Protein AF-Q1N067-F1 (afdb_monomer)

Structure (mmCIF, N/CA/C/O backbone):
data_AF-Q1N067-F1
#
_entry.id   AF-Q1N067-F1
#
loop_
_atom_site.group_PDB
_atom_site.id
_atom_site.type_symbol
_atom_site.label_atom_id
_atom_site.label_alt_id
_atom_site.label_comp_id
_atom_site.label_asym_id
_atom_site.label_entity_id
_atom_site.label_seq_id
_atom_site.pdbx_PDB_ins_code
_atom_site.Cartn_x
_atom_site.Cartn_y
_atom_site.Cartn_z
_atom_site.occupancy
_atom_site.B_iso_or_equiv
_atom_site.auth_seq_id
_atom_site.auth_comp_id
_atom_site.auth_asym_id
_atom_site.auth_atom_id
_atom_site.pdbx_PDB_model_num
ATOM 1 N N . MET A 1 1 ? -7.272 -13.022 -17.299 1.00 40.78 1 MET A N 1
ATOM 2 C CA . MET A 1 1 ? -6.258 -14.051 -16.981 1.00 40.78 1 MET A CA 1
ATOM 3 C C . MET A 1 1 ? -5.115 -13.245 -16.392 1.00 40.78 1 MET A C 1
ATOM 5 O O . MET A 1 1 ? -4.513 -12.511 -17.153 1.00 40.78 1 MET A O 1
ATOM 9 N N . VAL A 1 2 ? -4.944 -13.223 -15.067 1.00 43.25 2 VAL A N 1
ATOM 10 C CA . VAL A 1 2 ? -3.927 -12.368 -14.423 1.00 43.25 2 VAL A CA 1
ATOM 11 C C . VAL A 1 2 ? -2.555 -12.934 -14.783 1.00 43.25 2 VAL A C 1
ATOM 13 O O . VAL A 1 2 ? -2.309 -14.123 -14.557 1.00 43.25 2 VAL A O 1
ATOM 16 N N . ARG A 1 3 ? -1.702 -12.132 -15.422 1.00 51.00 3 ARG A N 1
ATOM 17 C CA . ARG A 1 3 ? -0.317 -12.505 -15.712 1.00 51.00 3 ARG A CA 1
ATOM 18 C C . ARG A 1 3 ? 0.544 -12.010 -14.558 1.00 51.00 3 ARG A C 1
ATOM 20 O O . ARG A 1 3 ? 0.640 -10.821 -14.321 1.00 51.00 3 ARG A O 1
ATOM 27 N N . LEU A 1 4 ? 1.182 -12.935 -13.846 1.00 44.47 4 LEU A N 1
ATOM 28 C CA . LEU A 1 4 ? 2.248 -12.589 -12.912 1.00 44.47 4 LEU A CA 1
ATOM 29 C C . LEU A 1 4 ? 3.489 -12.245 -13.742 1.00 44.47 4 LEU A C 1
ATOM 31 O O . LEU A 1 4 ? 4.195 -13.153 -14.189 1.00 44.47 4 LEU A O 1
ATOM 35 N N . ILE A 1 5 ? 3.721 -10.960 -14.001 1.00 52.84 5 ILE A N 1
ATOM 36 C CA . ILE A 1 5 ? 4.958 -10.498 -14.627 1.00 52.84 5 ILE A CA 1
ATOM 37 C C . ILE A 1 5 ? 5.858 -9.927 -13.532 1.00 52.84 5 ILE A C 1
ATOM 39 O O . ILE A 1 5 ? 5.616 -8.861 -12.986 1.00 52.84 5 ILE A O 1
ATOM 43 N N . ILE A 1 6 ? 6.929 -10.656 -13.220 1.00 51.75 6 ILE A N 1
ATOM 44 C CA . ILE A 1 6 ? 8.071 -10.114 -12.480 1.00 51.75 6 ILE A CA 1
ATOM 45 C C . ILE A 1 6 ? 8.851 -9.264 -13.491 1.00 51.75 6 ILE A C 1
ATOM 47 O O . ILE A 1 6 ? 9.583 -9.821 -14.315 1.00 51.75 6 ILE A O 1
ATOM 51 N N . VAL A 1 7 ? 8.652 -7.944 -13.518 1.00 53.19 7 VAL A N 1
ATOM 52 C CA . VAL A 1 7 ? 9.361 -7.068 -14.466 1.00 53.19 7 VAL A CA 1
ATOM 53 C C . VAL A 1 7 ? 10.681 -6.558 -13.878 1.00 53.19 7 VAL A C 1
ATOM 55 O O . VAL A 1 7 ? 10.751 -6.086 -12.750 1.00 53.19 7 VAL A O 1
ATOM 58 N N . LEU A 1 8 ? 11.720 -6.703 -14.709 1.00 48.97 8 LEU A N 1
ATOM 59 C CA . LEU A 1 8 ? 13.106 -6.222 -14.647 1.00 48.97 8 LEU A CA 1
ATOM 60 C C . LEU A 1 8 ? 13.516 -5.315 -13.471 1.00 48.97 8 LEU A C 1
ATOM 62 O O . LEU A 1 8 ? 13.335 -4.101 -13.502 1.00 48.97 8 LEU A O 1
ATOM 66 N N . ILE A 1 9 ? 14.284 -5.913 -12.558 1.00 54.62 9 ILE A N 1
ATOM 67 C CA . ILE A 1 9 ? 15.233 -5.229 -11.673 1.00 54.62 9 ILE A CA 1
ATOM 68 C C . ILE A 1 9 ? 16.305 -4.565 -12.554 1.00 54.62 9 ILE A C 1
ATOM 70 O O . ILE A 1 9 ? 17.187 -5.239 -13.096 1.00 54.62 9 ILE A O 1
ATOM 74 N N . PHE A 1 10 ? 16.255 -3.243 -12.721 1.00 47.81 10 PHE A N 1
ATOM 75 C CA . PHE A 1 10 ? 17.349 -2.474 -13.327 1.00 47.81 10 PHE A CA 1
ATOM 76 C C . PHE A 1 10 ? 18.427 -2.146 -12.282 1.00 47.81 10 PHE A C 1
ATOM 78 O O . PHE A 1 10 ? 18.757 -0.989 -12.060 1.00 47.81 10 PHE A O 1
ATOM 85 N N . ASN A 1 11 ? 19.022 -3.172 -11.670 1.00 49.44 11 ASN A N 1
ATOM 86 C CA . ASN A 1 11 ? 20.299 -3.055 -10.966 1.00 49.44 11 ASN A CA 1
ATOM 87 C C . ASN A 1 11 ? 21.016 -4.407 -10.897 1.00 49.44 11 ASN A C 1
ATOM 89 O O . ASN A 1 11 ? 20.534 -5.386 -10.341 1.00 49.44 11 ASN A O 1
ATOM 93 N N . ILE A 1 12 ? 22.227 -4.453 -11.454 1.00 45.47 12 ILE A N 1
ATOM 94 C CA . ILE A 1 12 ? 23.079 -5.653 -11.551 1.00 45.47 12 ILE A CA 1
ATOM 95 C C . ILE A 1 12 ? 23.887 -5.860 -10.243 1.00 45.47 12 ILE A C 1
ATOM 97 O O . ILE A 1 12 ? 24.921 -6.522 -10.230 1.00 45.47 12 ILE A O 1
ATOM 101 N N . TYR A 1 13 ? 23.435 -5.310 -9.112 1.00 47.06 13 TYR A N 1
ATOM 102 C CA . TYR A 1 13 ? 24.087 -5.480 -7.811 1.00 47.06 13 TYR A CA 1
ATOM 103 C C . TYR A 1 13 ? 23.103 -6.083 -6.810 1.00 47.06 13 TYR A C 1
ATOM 105 O O . TYR A 1 13 ? 22.310 -5.392 -6.186 1.00 47.06 13 TYR A O 1
ATOM 113 N N . SER A 1 14 ? 23.176 -7.406 -6.671 1.00 50.06 14 SER A N 1
ATOM 114 C CA . SER A 1 14 ? 22.387 -8.232 -5.757 1.00 50.06 14 SER A CA 1
ATOM 115 C C . SER A 1 14 ? 22.749 -7.988 -4.282 1.00 50.06 14 SER A C 1
ATOM 117 O O . SER A 1 14 ? 23.327 -8.856 -3.621 1.00 50.06 14 SER A O 1
ATOM 119 N N . SER A 1 15 ? 22.439 -6.811 -3.747 1.00 54.56 15 SER A N 1
ATOM 120 C CA . SER A 1 15 ? 22.393 -6.585 -2.302 1.00 54.56 15 SER A CA 1
ATOM 121 C C . SER A 1 15 ? 21.019 -6.051 -1.928 1.00 54.56 15 SER A C 1
ATOM 123 O O . SER A 1 15 ? 20.607 -5.027 -2.455 1.00 54.56 15 SER A O 1
ATOM 125 N N . ALA A 1 16 ? 20.346 -6.757 -1.019 1.00 58.88 16 ALA A N 1
ATOM 126 C CA . ALA A 1 16 ? 18.967 -6.565 -0.565 1.00 58.88 16 ALA A CA 1
ATOM 127 C C . ALA A 1 16 ? 18.727 -5.277 0.259 1.00 58.88 16 ALA A C 1
ATOM 129 O O . ALA A 1 16 ? 18.100 -5.338 1.308 1.00 58.88 16 ALA A O 1
ATOM 130 N N . LEU A 1 17 ? 19.304 -4.147 -0.149 1.00 66.94 17 LEU A N 1
ATOM 131 C CA . LEU A 1 17 ? 19.157 -2.824 0.479 1.00 66.94 17 LEU A CA 1
ATOM 132 C C . LEU A 1 17 ? 19.245 -1.692 -0.568 1.00 66.94 17 LEU A C 1
ATOM 134 O O . LEU A 1 17 ? 19.592 -0.561 -0.228 1.00 66.94 17 LEU A O 1
ATOM 138 N N . VAL A 1 18 ? 19.075 -1.994 -1.857 1.00 80.38 18 VAL A N 1
ATOM 139 C CA . VAL A 1 18 ? 19.261 -1.013 -2.936 1.00 80.38 18 VAL A CA 1
ATOM 140 C C . VAL A 1 18 ? 17.896 -0.611 -3.457 1.00 80.38 18 VAL A C 1
ATOM 142 O O . VAL A 1 18 ? 17.104 -1.468 -3.807 1.00 80.38 18 VAL A O 1
ATOM 145 N N . ALA A 1 19 ? 17.664 0.697 -3.528 1.00 86.12 19 ALA A N 1
ATOM 146 C CA . ALA A 1 19 ? 16.503 1.272 -4.186 1.00 86.12 19 ALA A CA 1
ATOM 147 C C . ALA A 1 19 ? 16.452 0.868 -5.666 1.00 86.12 19 ALA A C 1
ATOM 149 O O . ALA A 1 19 ? 17.366 1.196 -6.437 1.00 86.12 19 ALA A O 1
ATOM 150 N N . ASP A 1 20 ? 15.361 0.228 -6.060 1.00 86.75 20 ASP A N 1
ATOM 151 C CA . ASP A 1 20 ? 15.092 -0.212 -7.417 1.00 86.75 20 ASP A CA 1
ATOM 152 C C . ASP A 1 20 ? 13.979 0.612 -8.080 1.00 86.75 20 ASP A C 1
ATOM 154 O O . ASP A 1 20 ? 13.182 1.310 -7.452 1.00 86.75 20 ASP A O 1
ATOM 158 N N . THR A 1 21 ? 13.953 0.578 -9.413 1.00 90.00 21 THR A N 1
ATOM 159 C CA . THR A 1 21 ? 12.814 1.067 -10.197 1.00 90.00 21 THR A CA 1
ATOM 160 C C . THR A 1 21 ? 12.099 -0.131 -10.795 1.00 90.00 21 THR A C 1
ATOM 162 O O . THR A 1 21 ? 12.671 -0.839 -11.624 1.00 90.00 21 THR A O 1
ATOM 165 N N . ILE A 1 22 ? 10.854 -0.335 -10.377 1.00 89.94 22 ILE A N 1
ATOM 166 C CA . ILE A 1 22 ? 10.001 -1.456 -10.761 1.00 89.94 22 ILE A CA 1
ATOM 167 C C . ILE A 1 22 ? 8.971 -0.925 -11.756 1.00 89.94 22 ILE A C 1
ATOM 169 O O . ILE A 1 22 ? 8.183 -0.037 -11.438 1.00 89.94 22 ILE A O 1
ATOM 173 N N . LEU A 1 23 ? 9.013 -1.429 -12.986 1.00 90.25 23 LEU A N 1
ATOM 174 C CA . LEU A 1 23 ? 8.179 -0.954 -14.090 1.00 90.25 23 LEU A CA 1
ATOM 175 C C . LEU A 1 23 ? 7.184 -2.042 -14.474 1.00 90.25 23 LEU A C 1
ATOM 177 O O . LEU A 1 23 ? 7.615 -3.138 -14.784 1.00 90.25 23 LEU A O 1
ATOM 181 N N . GLY A 1 24 ? 5.895 -1.758 -14.508 1.00 90.31 24 GLY A N 1
ATOM 182 C CA . GLY A 1 24 ? 4.900 -2.608 -15.135 1.00 90.31 24 GLY A CA 1
ATOM 183 C C . GLY A 1 24 ? 4.830 -2.379 -16.641 1.00 90.31 24 GLY A C 1
ATOM 184 O O . GLY A 1 24 ? 5.759 -1.888 -17.299 1.00 90.31 24 GLY A O 1
ATOM 185 N N . THR A 1 25 ? 3.716 -2.801 -17.201 1.00 91.06 25 THR A N 1
ATOM 186 C CA . THR A 1 25 ? 3.415 -2.860 -18.619 1.00 91.06 25 THR A CA 1
ATOM 187 C C . THR A 1 25 ? 2.115 -2.093 -18.898 1.00 91.06 25 THR A C 1
ATOM 189 O O . THR A 1 25 ? 1.604 -1.368 -18.054 1.00 91.06 25 THR A O 1
ATOM 192 N N . PRO A 1 26 ? 1.602 -2.128 -20.137 1.00 93.81 26 PRO A N 1
ATOM 193 C CA . PRO A 1 26 ? 0.256 -1.629 -20.418 1.00 93.81 26 PRO A CA 1
ATOM 194 C C . PRO A 1 26 ? -0.895 -2.615 -20.108 1.00 93.81 26 PRO A C 1
ATOM 196 O O . PRO A 1 26 ? -2.022 -2.339 -20.525 1.00 93.81 26 PRO A O 1
ATOM 199 N N . GLU A 1 27 ? -0.613 -3.790 -19.532 1.00 93.69 27 GLU A N 1
ATOM 200 C CA . GLU A 1 27 ? -1.604 -4.797 -19.103 1.00 93.69 27 GLU A CA 1
ATOM 201 C C . GLU A 1 27 ? -1.786 -4.753 -17.572 1.00 93.69 27 GLU A C 1
ATOM 203 O O . GLU A 1 27 ? -0.998 -4.126 -16.887 1.00 93.69 27 GLU A O 1
ATOM 208 N N . ASP A 1 28 ? -2.790 -5.456 -17.031 1.00 95.56 28 ASP A N 1
ATOM 209 C CA . ASP A 1 28 ? -2.956 -5.601 -15.574 1.00 95.56 28 ASP A CA 1
ATOM 210 C C . ASP A 1 28 ? -1.756 -6.354 -14.963 1.00 95.56 28 ASP A C 1
ATOM 212 O O . ASP A 1 28 ? -1.595 -7.564 -15.195 1.00 95.56 28 ASP A O 1
ATOM 216 N N . ASP A 1 29 ? -0.949 -5.665 -14.157 1.00 94.50 29 ASP A N 1
ATOM 217 C CA . ASP A 1 29 ? 0.272 -6.206 -13.564 1.00 94.50 29 ASP A CA 1
ATOM 218 C C . ASP A 1 29 ? 0.152 -6.496 -12.061 1.00 94.50 29 ASP A C 1
ATOM 220 O O . ASP A 1 29 ? -0.655 -5.931 -11.327 1.00 94.50 29 ASP A O 1
ATOM 224 N N . VAL A 1 30 ? 1.004 -7.406 -11.578 1.00 94.62 30 VAL A N 1
ATOM 225 C CA . VAL A 1 30 ? 1.227 -7.635 -10.144 1.00 94.62 30 VAL A CA 1
ATOM 226 C C . VAL A 1 30 ? 2.675 -7.282 -9.839 1.00 94.62 30 VAL A C 1
ATOM 228 O O . VAL A 1 30 ? 3.586 -8.056 -10.142 1.00 94.62 30 VAL A O 1
ATOM 231 N N . LEU A 1 31 ? 2.884 -6.120 -9.231 1.00 92.62 31 LEU A N 1
ATOM 232 C CA . LEU A 1 31 ? 4.200 -5.572 -8.928 1.00 92.62 31 LEU A CA 1
ATOM 233 C C . LEU A 1 31 ? 4.524 -5.789 -7.451 1.00 92.62 31 LEU A C 1
ATOM 235 O O . LEU A 1 31 ? 3.775 -5.376 -6.570 1.00 92.62 31 LEU A O 1
ATOM 239 N N . VAL A 1 32 ? 5.642 -6.455 -7.180 1.00 90.69 32 VAL A N 1
ATOM 240 C CA . VAL A 1 32 ? 6.073 -6.832 -5.827 1.00 90.69 32 VAL A CA 1
ATOM 241 C C . VAL A 1 32 ? 7.338 -6.069 -5.478 1.00 90.69 32 VAL A C 1
ATOM 243 O O . VAL A 1 32 ? 8.253 -6.022 -6.297 1.00 90.69 32 VAL A O 1
ATOM 246 N N . GLU A 1 33 ? 7.383 -5.496 -4.278 1.00 86.25 33 GLU A N 1
ATOM 247 C CA . GLU A 1 33 ? 8.571 -4.799 -3.777 1.00 86.25 33 GLU A CA 1
ATOM 248 C C . GLU A 1 33 ? 9.788 -5.711 -3.611 1.00 86.25 33 GLU A C 1
ATOM 250 O O . GLU A 1 33 ? 9.689 -6.930 -3.419 1.00 86.25 33 GLU A O 1
ATOM 255 N N . SER A 1 34 ? 10.950 -5.073 -3.655 1.00 82.31 34 SER A N 1
ATOM 256 C CA . SER A 1 34 ? 12.214 -5.615 -3.185 1.00 82.31 34 SER A CA 1
ATOM 257 C C . SER A 1 34 ? 12.620 -4.909 -1.890 1.00 82.31 34 SER A C 1
ATOM 259 O O . SER A 1 34 ? 11.878 -4.116 -1.321 1.00 82.31 34 SER A O 1
ATOM 261 N N . ALA A 1 35 ? 13.781 -5.264 -1.345 1.00 82.75 35 ALA A N 1
ATOM 262 C CA . ALA A 1 35 ? 14.311 -4.560 -0.189 1.00 82.75 35 ALA A CA 1
ATOM 263 C C . ALA A 1 35 ? 15.065 -3.306 -0.644 1.00 82.75 35 ALA A C 1
ATOM 265 O O . ALA A 1 35 ? 16.011 -3.412 -1.423 1.00 82.75 35 ALA A O 1
ATOM 266 N N . GLY A 1 36 ? 14.700 -2.157 -0.090 1.00 86.81 36 GLY A N 1
ATOM 267 C CA . GLY A 1 36 ? 15.179 -0.855 -0.535 1.00 86.81 36 GLY A CA 1
ATOM 268 C C . GLY A 1 36 ? 14.018 0.134 -0.610 1.00 86.81 36 GLY A C 1
ATOM 269 O O . GLY A 1 36 ? 12.876 -0.227 -0.334 1.00 86.81 36 GLY A O 1
ATOM 270 N N . GLN A 1 37 ? 14.322 1.389 -0.945 1.00 91.44 37 GLN A N 1
ATOM 271 C CA . GLN A 1 37 ? 13.333 2.434 -1.160 1.00 91.44 37 GLN A CA 1
ATOM 272 C C . GLN A 1 37 ? 13.010 2.486 -2.649 1.00 91.44 37 GLN A C 1
ATOM 274 O O . GLN A 1 37 ? 13.638 3.230 -3.408 1.00 91.44 37 GLN A O 1
AT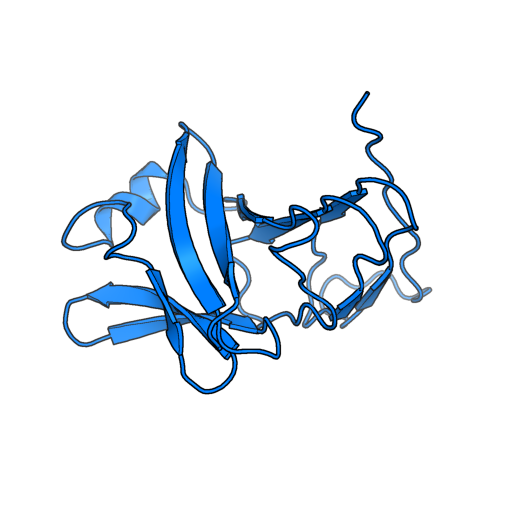OM 279 N N . ASP A 1 38 ? 12.020 1.712 -3.053 1.00 92.31 38 ASP A N 1
ATOM 280 C CA . ASP A 1 38 ? 11.731 1.438 -4.447 1.00 92.31 38 ASP A CA 1
ATOM 281 C C . ASP A 1 38 ? 10.791 2.483 -5.066 1.00 92.31 38 ASP A C 1
ATOM 283 O O . ASP A 1 38 ? 10.010 3.183 -4.402 1.00 92.31 38 ASP A O 1
ATOM 287 N N . VAL A 1 39 ? 10.867 2.602 -6.391 1.00 94.12 39 VAL A N 1
ATOM 288 C CA . VAL A 1 39 ? 9.943 3.396 -7.203 1.00 94.12 39 VAL A CA 1
ATOM 289 C C . VAL A 1 39 ? 9.202 2.483 -8.164 1.00 94.12 39 VAL A C 1
ATOM 291 O O . VAL A 1 39 ? 9.797 1.916 -9.074 1.00 94.12 39 VAL A O 1
ATOM 294 N N . PHE A 1 40 ? 7.888 2.417 -8.009 1.00 94.81 40 PHE A N 1
ATOM 295 C CA . PHE A 1 40 ? 6.991 1.701 -8.897 1.00 94.81 40 PHE A CA 1
ATOM 296 C C . PHE A 1 40 ? 6.409 2.623 -9.970 1.00 94.81 40 PHE A C 1
ATOM 298 O O . PHE A 1 40 ? 6.029 3.773 -9.705 1.00 94.81 40 PHE A O 1
ATOM 305 N N . VAL A 1 41 ? 6.300 2.090 -11.178 1.00 95.50 41 VAL A N 1
ATOM 306 C CA . VAL A 1 41 ? 5.529 2.648 -12.290 1.00 95.50 41 VAL A CA 1
ATOM 307 C C . VAL A 1 41 ? 4.635 1.515 -12.779 1.00 95.50 41 VAL A C 1
ATOM 309 O O . VAL A 1 41 ? 5.175 0.555 -13.308 1.00 95.50 41 VAL A O 1
ATOM 312 N N . GLY A 1 42 ? 3.325 1.579 -12.555 1.00 94.75 42 GLY A N 1
ATOM 313 C CA . GLY A 1 42 ? 2.371 0.553 -12.995 1.00 94.75 42 GLY A CA 1
ATOM 314 C C . GLY A 1 42 ? 2.252 0.494 -14.513 1.00 94.75 42 GLY A C 1
ATOM 315 O O . GLY A 1 42 ? 2.489 -0.540 -15.127 1.00 94.75 42 GLY A O 1
ATOM 316 N N . GLY A 1 43 ? 2.061 1.658 -15.134 1.00 94.94 43 GLY A N 1
ATOM 317 C CA . GLY A 1 43 ? 1.753 1.772 -16.549 1.00 94.94 43 GLY A CA 1
ATOM 318 C C . GLY A 1 43 ? 0.259 1.980 -16.784 1.00 94.94 43 GLY A C 1
ATOM 319 O O . GLY A 1 43 ? -0.331 2.918 -16.255 1.00 94.94 43 GLY A O 1
ATOM 320 N N . LEU A 1 44 ? -0.320 1.201 -17.697 1.00 94.44 44 LEU A N 1
ATOM 321 C CA . LEU A 1 44 ? -1.767 1.197 -17.932 1.00 94.44 44 LEU A CA 1
ATOM 322 C C . LEU A 1 44 ? -2.316 -0.135 -17.445 1.00 94.44 44 LEU A C 1
ATOM 324 O O . LEU A 1 44 ? -1.663 -1.142 -17.663 1.00 94.44 44 LEU A O 1
ATOM 328 N N . GLY A 1 45 ? -3.554 -0.156 -16.966 1.00 95.81 45 GLY A N 1
ATOM 329 C CA . GLY A 1 45 ? -4.187 -1.398 -16.523 1.00 95.81 45 GLY A CA 1
ATOM 330 C C . GLY A 1 45 ? -4.716 -1.266 -15.106 1.00 95.81 45 GLY A C 1
ATOM 331 O O . GLY A 1 45 ? -4.702 -0.182 -14.531 1.00 95.81 45 GLY A O 1
ATOM 332 N N . ALA A 1 46 ? -5.265 -2.356 -14.581 1.00 97.00 46 ALA A N 1
ATOM 333 C CA . ALA A 1 46 ? -5.648 -2.457 -13.181 1.00 97.00 46 ALA A CA 1
ATOM 334 C C . ALA A 1 46 ? -4.532 -3.163 -12.401 1.00 97.00 46 ALA A C 1
ATOM 336 O O . ALA A 1 46 ? -4.539 -4.393 -12.292 1.00 97.00 46 ALA A O 1
ATOM 337 N N . ASP A 1 47 ? -3.597 -2.387 -11.854 1.00 97.44 47 ASP A N 1
ATOM 338 C CA . ASP A 1 47 ? -2.375 -2.935 -11.265 1.00 97.44 47 ASP A CA 1
ATOM 339 C C . ASP A 1 47 ? -2.513 -3.260 -9.768 1.00 97.44 47 ASP A C 1
ATOM 341 O O . ASP A 1 47 ? -3.114 -2.522 -8.978 1.00 97.44 47 ASP A O 1
ATOM 345 N N . GLU A 1 48 ? -1.908 -4.372 -9.347 1.00 96.69 48 GLU A N 1
ATOM 346 C CA . GLU A 1 48 ? -1.744 -4.749 -7.943 1.00 96.69 48 GLU A CA 1
ATOM 347 C C . GLU A 1 48 ? -0.325 -4.429 -7.467 1.00 96.69 48 GLU A C 1
ATOM 349 O O . GLU A 1 48 ? 0.640 -5.084 -7.862 1.00 96.69 48 GLU A O 1
ATOM 354 N N . PHE A 1 49 ? -0.203 -3.490 -6.529 1.00 95.81 49 PHE A N 1
ATOM 355 C CA . PHE A 1 49 ? 1.071 -3.175 -5.880 1.00 95.81 49 PHE A CA 1
ATOM 356 C C . PHE A 1 49 ? 1.163 -3.878 -4.528 1.00 95.81 49 PHE A C 1
ATOM 358 O O . PHE A 1 49 ? 0.405 -3.577 -3.600 1.00 95.81 49 PHE A O 1
ATOM 365 N N . ARG A 1 50 ? 2.089 -4.828 -4.412 1.00 94.12 50 ARG A N 1
ATOM 366 C CA . ARG A 1 50 ? 2.271 -5.680 -3.235 1.00 94.12 50 ARG A CA 1
ATOM 367 C C . ARG A 1 50 ? 3.414 -5.151 -2.376 1.00 94.12 50 ARG A C 1
ATOM 369 O O . ARG A 1 50 ? 4.575 -5.287 -2.748 1.00 94.12 50 ARG A O 1
ATOM 376 N N . ILE A 1 51 ? 3.050 -4.576 -1.232 1.00 92.06 51 ILE A N 1
ATOM 377 C CA . ILE A 1 51 ? 3.944 -3.860 -0.310 1.00 92.06 51 ILE A CA 1
ATOM 378 C C . ILE A 1 51 ? 3.994 -4.616 1.020 1.00 92.06 51 ILE A C 1
ATOM 380 O O . ILE A 1 51 ? 2.942 -4.960 1.564 1.00 92.06 51 ILE A O 1
ATOM 384 N N . SER A 1 52 ? 5.168 -4.913 1.571 1.00 88.81 52 SER A N 1
ATOM 385 C CA . SER A 1 52 ? 5.281 -5.559 2.880 1.00 88.81 52 SER A CA 1
ATOM 386 C C . SER A 1 52 ? 5.086 -4.532 3.974 1.00 88.81 52 SER A C 1
ATOM 388 O O . SER A 1 52 ? 5.704 -3.468 4.014 1.00 88.81 52 SER A O 1
ATOM 390 N N . ILE A 1 53 ? 4.267 -4.884 4.960 1.00 84.88 53 ILE A N 1
ATOM 391 C CA . ILE A 1 53 ? 4.146 -4.074 6.165 1.00 84.88 53 ILE A CA 1
ATOM 392 C C . ILE A 1 53 ? 5.416 -4.112 7.019 1.00 84.88 53 ILE A C 1
ATOM 394 O O . ILE A 1 53 ? 5.573 -3.295 7.929 1.00 84.88 53 ILE A O 1
ATOM 398 N N . ASP A 1 54 ? 6.314 -5.062 6.778 1.00 80.94 54 ASP A N 1
ATOM 399 C CA . ASP A 1 54 ? 7.578 -5.167 7.498 1.00 80.94 54 ASP A CA 1
ATOM 400 C C . ASP A 1 54 ? 8.661 -4.260 6.888 1.00 80.94 54 ASP A C 1
ATOM 402 O O . ASP A 1 54 ? 9.648 -3.974 7.568 1.00 80.94 54 ASP A O 1
ATOM 406 N N . ASN A 1 55 ? 8.435 -3.705 5.685 1.00 80.44 55 ASN A N 1
ATOM 407 C CA . ASN A 1 55 ? 9.366 -2.786 5.034 1.00 80.44 55 ASN A CA 1
ATOM 408 C C . ASN A 1 55 ? 9.547 -1.495 5.856 1.00 80.44 55 ASN A C 1
ATOM 410 O O . ASN A 1 55 ? 8.588 -0.817 6.245 1.00 80.44 55 ASN A O 1
ATOM 414 N N . ILE A 1 56 ? 10.797 -1.179 6.192 1.00 78.50 56 ILE A N 1
ATOM 415 C CA . ILE A 1 56 ? 11.159 0.017 6.969 1.00 78.50 56 ILE A CA 1
ATOM 416 C C . ILE A 1 56 ? 11.313 1.226 6.038 1.00 78.50 56 ILE A C 1
ATOM 418 O O . ILE A 1 56 ? 11.106 2.366 6.464 1.00 78.50 56 ILE A O 1
ATOM 422 N N . GLU A 1 57 ? 11.669 0.974 4.782 1.00 89.94 57 GLU A N 1
ATOM 423 C CA . GLU A 1 57 ? 11.818 1.985 3.748 1.00 89.94 57 GLU A CA 1
ATOM 424 C C . GLU A 1 57 ? 10.442 2.307 3.144 1.00 89.94 57 GLU A C 1
ATOM 426 O O . GLU A 1 57 ? 9.499 1.528 3.249 1.00 89.94 57 GLU A O 1
ATOM 431 N N . ILE A 1 58 ? 10.274 3.534 2.639 1.00 93.31 58 ILE A N 1
ATOM 432 C CA . ILE A 1 58 ? 8.972 4.013 2.151 1.00 93.31 58 ILE A CA 1
ATOM 433 C C . ILE A 1 58 ? 9.035 4.125 0.638 1.00 93.31 58 ILE A C 1
ATOM 435 O O . ILE A 1 58 ? 9.518 5.136 0.106 1.00 93.31 58 ILE A O 1
ATOM 439 N N . ASP A 1 59 ? 8.481 3.122 -0.025 1.00 95.38 59 ASP A 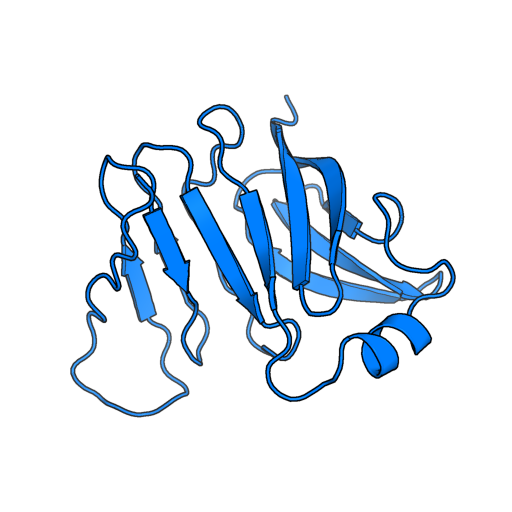N 1
ATOM 440 C CA . ASP A 1 59 ? 8.411 3.066 -1.477 1.00 95.38 59 ASP A CA 1
ATOM 441 C C . ASP A 1 59 ? 7.482 4.138 -2.041 1.00 95.38 59 ASP A C 1
ATOM 443 O O . ASP A 1 59 ? 6.680 4.786 -1.349 1.00 95.38 59 ASP A O 1
ATOM 447 N N . THR A 1 60 ? 7.608 4.357 -3.342 1.00 97.12 60 THR A N 1
ATOM 448 C CA . THR A 1 60 ? 6.794 5.320 -4.072 1.00 97.12 60 THR A CA 1
ATOM 449 C C . THR A 1 60 ? 6.152 4.673 -5.284 1.00 97.12 60 THR A C 1
ATOM 451 O O . THR A 1 60 ? 6.862 4.233 -6.176 1.00 97.12 60 THR A O 1
ATOM 454 N N . ILE A 1 61 ? 4.825 4.732 -5.386 1.00 97.50 61 ILE A N 1
ATOM 455 C CA . ILE A 1 61 ? 4.124 4.484 -6.649 1.00 97.50 61 ILE A CA 1
AT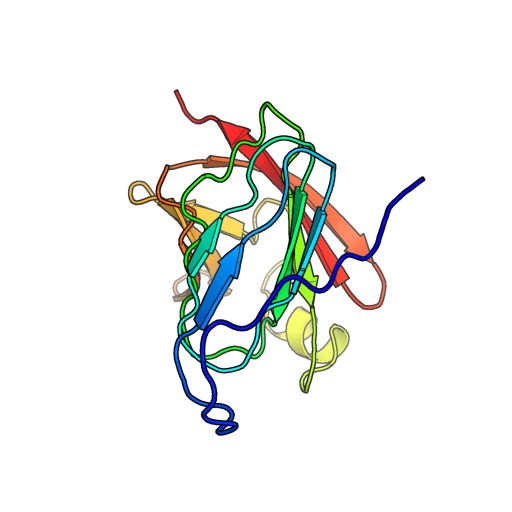OM 456 C C . ILE A 1 61 ? 3.953 5.818 -7.361 1.00 97.50 61 ILE A C 1
ATOM 458 O O . ILE A 1 61 ? 3.340 6.753 -6.838 1.00 97.50 61 ILE A O 1
ATOM 462 N N . SER A 1 62 ? 4.552 5.932 -8.539 1.00 96.81 62 SER A N 1
ATOM 463 C CA . SER A 1 62 ? 4.675 7.204 -9.249 1.00 96.81 62 SER A CA 1
ATOM 464 C C . SER A 1 62 ? 3.438 7.589 -10.066 1.00 96.81 62 SER A C 1
ATOM 466 O O . SER A 1 62 ? 3.188 8.785 -10.250 1.00 96.81 62 SER A O 1
ATOM 468 N N . ASP A 1 63 ? 2.652 6.609 -10.507 1.00 96.75 63 ASP A N 1
ATOM 469 C CA . ASP A 1 63 ? 1.550 6.755 -11.461 1.00 96.75 63 ASP A CA 1
ATOM 470 C C . ASP A 1 63 ? 0.219 6.147 -10.992 1.00 96.75 63 ASP A C 1
ATOM 472 O O . ASP A 1 63 ? -0.718 6.114 -11.780 1.00 96.75 63 ASP A O 1
ATOM 476 N N . PHE A 1 64 ? 0.102 5.798 -9.703 1.00 97.62 64 PHE A N 1
ATOM 477 C CA . PHE A 1 64 ? -1.087 5.173 -9.110 1.00 97.62 64 PHE A CA 1
ATOM 478 C C . PHE A 1 64 ? -2.406 5.836 -9.555 1.00 97.62 64 PHE A C 1
ATOM 480 O O . PHE A 1 64 ? -2.655 7.020 -9.265 1.00 97.62 64 PHE A O 1
ATOM 487 N N . ALA A 1 65 ? -3.252 5.055 -10.225 1.00 96.62 65 ALA A N 1
ATOM 488 C CA . ALA A 1 65 ? -4.460 5.481 -10.917 1.00 96.62 65 ALA A CA 1
ATOM 489 C C . ALA A 1 65 ? -5.657 4.579 -10.547 1.00 96.62 65 ALA A C 1
ATOM 491 O O . ALA A 1 65 ? -6.028 3.669 -11.291 1.00 96.62 65 ALA A O 1
ATOM 492 N N . PRO A 1 66 ? -6.356 4.844 -9.425 1.00 96.38 66 PRO A N 1
ATOM 493 C CA . PRO A 1 66 ? -7.493 4.017 -9.013 1.00 96.38 66 PRO A CA 1
ATOM 494 C C . PRO A 1 66 ? -8.670 4.050 -10.000 1.00 96.38 66 PRO A C 1
ATOM 496 O O . PRO A 1 66 ? -9.528 3.173 -9.967 1.00 96.38 66 PRO A O 1
ATOM 499 N N . GLU A 1 67 ? -8.744 5.048 -10.887 1.00 95.56 67 GLU A N 1
ATOM 500 C CA . GLU A 1 67 ? -9.694 5.065 -12.004 1.00 95.56 67 GLU A CA 1
ATOM 501 C C . GLU A 1 67 ? -9.432 3.992 -13.073 1.00 95.56 67 GLU A C 1
ATOM 503 O O . GLU A 1 67 ? -10.360 3.656 -13.810 1.00 95.56 67 GLU A O 1
ATOM 508 N N . GLN A 1 68 ? -8.205 3.470 -13.164 1.00 96.00 68 GLN A N 1
ATOM 509 C CA . GLN A 1 68 ? -7.850 2.354 -14.048 1.00 96.00 68 GLN A CA 1
ATOM 510 C C . GLN A 1 68 ? -8.047 0.995 -13.368 1.00 96.00 68 GLN A C 1
ATOM 512 O O . GLN A 1 68 ? -8.251 -0.006 -14.048 1.00 96.00 68 GLN A O 1
ATOM 517 N N . GLY A 1 69 ? -8.115 0.981 -12.036 1.00 96.38 69 GLY A N 1
ATOM 518 C CA . GLY A 1 69 ? -8.357 -0.214 -11.232 1.00 96.38 69 GLY A CA 1
ATOM 519 C C . GLY A 1 69 ? -7.255 -0.515 -10.226 1.00 96.38 69 GLY A C 1
ATOM 520 O O . GLY A 1 69 ? -7.391 -1.499 -9.502 1.00 96.38 69 GLY A O 1
ATOM 521 N N . ASP A 1 70 ? -6.226 0.332 -10.141 1.00 98.06 70 ASP A N 1
ATOM 522 C CA . ASP A 1 70 ? -5.091 0.125 -9.247 1.00 98.06 70 ASP A CA 1
ATOM 523 C C . ASP A 1 70 ? -5.495 -0.042 -7.783 1.00 98.06 70 ASP A C 1
ATOM 525 O O . ASP A 1 70 ? -6.327 0.697 -7.230 1.00 98.06 70 ASP A O 1
ATOM 529 N N . PHE A 1 71 ? -4.838 -0.987 -7.120 1.00 97.56 71 PHE A N 1
ATOM 530 C CA . PHE A 1 71 ? -5.016 -1.242 -5.700 1.00 97.56 71 PHE A CA 1
ATOM 531 C C . PHE A 1 71 ? -3.706 -1.661 -5.034 1.00 97.56 71 PHE A C 1
ATOM 533 O O . PHE A 1 71 ? -2.743 -2.078 -5.674 1.00 97.56 71 PHE A O 1
ATOM 540 N N . VAL A 1 72 ? -3.664 -1.514 -3.710 1.00 97.75 72 VAL A N 1
ATOM 541 C CA . VAL A 1 72 ? -2.495 -1.891 -2.909 1.00 97.75 72 VAL A CA 1
ATOM 542 C C . VAL A 1 72 ? -2.840 -3.122 -2.093 1.00 97.75 72 VAL A C 1
ATOM 544 O O . VAL A 1 72 ? -3.827 -3.116 -1.356 1.00 97.75 72 VAL A O 1
ATOM 547 N N . THR A 1 73 ? -2.001 -4.147 -2.169 1.00 95.50 73 THR A N 1
ATOM 548 C CA . THR A 1 73 ? -2.049 -5.294 -1.265 1.00 95.50 73 THR A CA 1
ATOM 549 C C . THR A 1 73 ? -0.909 -5.182 -0.262 1.00 95.50 73 THR A C 1
ATOM 551 O O . THR A 1 73 ? 0.264 -5.196 -0.626 1.00 95.50 73 THR A O 1
ATOM 554 N N . LEU A 1 74 ? -1.248 -5.095 1.019 1.00 93.06 74 LEU A N 1
ATOM 555 C CA . LEU A 1 74 ? -0.288 -5.193 2.107 1.00 93.06 74 LEU A CA 1
ATOM 556 C C . LEU A 1 74 ? -0.028 -6.666 2.422 1.00 93.06 74 LEU A C 1
ATOM 558 O O . LEU A 1 74 ? -0.965 -7.430 2.680 1.00 93.06 74 LEU A O 1
ATOM 562 N N . THR A 1 75 ? 1.246 -7.040 2.414 1.00 89.69 75 THR A N 1
ATOM 563 C CA . THR A 1 75 ? 1.733 -8.391 2.699 1.00 89.69 75 THR A CA 1
ATOM 564 C C . THR A 1 75 ? 2.542 -8.422 3.997 1.00 89.69 75 THR A C 1
ATOM 566 O O . THR A 1 75 ? 2.890 -7.386 4.566 1.00 89.69 75 THR A O 1
ATOM 569 N N . PHE A 1 76 ? 2.798 -9.629 4.492 1.00 84.31 76 PHE A N 1
ATOM 570 C CA . PHE A 1 76 ? 3.379 -9.892 5.803 1.00 84.31 76 PHE A CA 1
ATOM 571 C C . PHE A 1 76 ? 4.504 -10.914 5.625 1.00 84.31 76 PHE A C 1
ATOM 573 O O . PHE A 1 76 ? 4.228 -12.076 5.325 1.00 84.31 76 PHE A O 1
ATOM 580 N N . SER A 1 77 ? 5.763 -10.485 5.738 1.00 74.88 77 SER A N 1
ATOM 581 C CA . SER A 1 77 ? 6.923 -11.341 5.450 1.00 74.88 77 SER A CA 1
ATOM 582 C C . SER A 1 77 ? 7.500 -11.994 6.706 1.00 74.88 77 SER A C 1
ATOM 584 O O . SER A 1 77 ? 7.795 -13.187 6.690 1.00 74.88 77 SER A O 1
ATOM 586 N N . ASP A 1 78 ? 7.598 -11.243 7.805 1.00 72.31 78 ASP A N 1
ATOM 587 C CA . ASP A 1 78 ? 8.185 -11.695 9.073 1.00 72.31 78 ASP A CA 1
ATOM 588 C C . ASP A 1 78 ? 7.186 -11.640 10.239 1.00 72.31 78 ASP A C 1
ATOM 590 O O . ASP A 1 78 ? 7.246 -12.444 11.178 1.00 72.31 78 ASP A O 1
ATOM 594 N N . MET A 1 79 ? 6.259 -10.680 10.221 1.00 70.50 79 MET A N 1
ATOM 595 C CA . MET A 1 79 ? 5.235 -10.525 11.253 1.00 70.50 79 MET A CA 1
ATOM 596 C C . MET A 1 79 ? 3.933 -11.188 10.821 1.00 70.50 79 MET A C 1
ATOM 598 O O . MET A 1 79 ? 3.360 -10.784 9.825 1.00 70.50 79 MET A O 1
ATOM 602 N N . SER A 1 80 ? 3.396 -12.149 11.584 1.00 73.88 80 SER A N 1
ATOM 603 C CA . SER A 1 80 ? 2.067 -12.692 11.263 1.00 73.88 80 SER A CA 1
ATOM 604 C C . SER A 1 80 ? 0.988 -11.602 11.312 1.00 73.88 80 SER A C 1
ATOM 606 O O . SER A 1 80 ? 1.044 -10.715 12.175 1.00 73.88 80 SER A O 1
ATOM 608 N N . LEU A 1 81 ? -0.025 -11.707 10.439 1.00 70.56 81 LEU A N 1
ATOM 609 C CA . LEU A 1 81 ? -1.193 -10.820 10.451 1.00 70.56 81 LEU A CA 1
ATOM 610 C C . LEU A 1 81 ? -1.791 -10.743 11.861 1.00 70.56 81 LEU A C 1
ATOM 612 O O . LEU A 1 81 ? -1.958 -9.650 12.389 1.00 70.56 81 LEU A O 1
ATOM 616 N N . GLU A 1 82 ? -1.986 -11.881 12.533 1.00 73.88 82 GLU A N 1
ATOM 617 C CA . GLU A 1 82 ? -2.497 -11.933 13.911 1.00 73.88 82 GLU A CA 1
ATOM 618 C C . GLU A 1 82 ? -1.716 -11.039 14.888 1.00 73.88 82 GLU A C 1
ATOM 620 O O . GLU A 1 82 ? -2.303 -10.329 15.708 1.00 73.88 82 GLU A O 1
ATOM 625 N N . LYS A 1 83 ? -0.380 -11.047 14.807 1.00 77.44 83 LYS A N 1
ATOM 626 C CA . LYS A 1 83 ? 0.479 -10.233 15.675 1.00 77.44 83 LYS A CA 1
ATOM 627 C C . LYS A 1 83 ? 0.376 -8.750 15.333 1.00 77.44 83 LYS A C 1
ATOM 629 O O . LYS A 1 83 ? 0.501 -7.902 16.218 1.00 77.44 83 LYS A O 1
ATOM 634 N N . TRP A 1 84 ? 0.167 -8.435 14.062 1.00 74.31 84 TRP A N 1
ATOM 635 C CA . TRP A 1 84 ? -0.018 -7.067 13.611 1.00 74.31 84 TRP A CA 1
ATOM 636 C C . TRP A 1 84 ? -1.402 -6.518 13.989 1.00 74.31 84 TRP A C 1
ATOM 638 O O . TRP A 1 84 ? -1.485 -5.412 14.521 1.00 74.31 84 TRP A O 1
ATOM 648 N N . LEU A 1 85 ? -2.465 -7.318 13.852 1.00 72.38 85 LEU A N 1
ATOM 649 C CA . LEU A 1 85 ? -3.832 -6.981 14.271 1.00 72.38 85 LEU A CA 1
ATOM 650 C C . LEU A 1 85 ? -3.911 -6.598 15.752 1.00 72.38 85 LEU A C 1
ATOM 652 O O . LEU A 1 85 ? -4.590 -5.637 16.105 1.00 72.38 85 LEU A O 1
ATOM 656 N N . GLN A 1 86 ? -3.157 -7.283 16.618 1.00 76.25 86 GLN A N 1
ATOM 657 C CA . GLN A 1 86 ? -3.079 -6.964 18.052 1.00 76.25 86 GLN A CA 1
ATOM 658 C C . GLN A 1 86 ? -2.539 -5.555 18.348 1.00 76.25 86 GLN A C 1
ATOM 660 O O . GLN A 1 86 ? -2.691 -5.059 19.464 1.00 76.25 86 GLN A O 1
ATOM 665 N N . ARG A 1 87 ? -1.884 -4.907 17.378 1.00 73.44 87 ARG A N 1
ATOM 666 C CA . ARG A 1 87 ? -1.351 -3.546 17.518 1.00 73.44 87 ARG A CA 1
ATOM 667 C C . ARG A 1 87 ? -2.353 -2.473 17.111 1.00 73.44 87 ARG A C 1
ATOM 669 O O . ARG A 1 87 ? -2.109 -1.309 17.407 1.00 73.44 87 ARG A O 1
ATOM 676 N N . LEU A 1 88 ? -3.452 -2.833 16.449 1.00 72.62 88 LEU A N 1
ATOM 677 C CA . LEU A 1 88 ? -4.439 -1.872 15.976 1.00 72.62 88 LEU A CA 1
ATOM 678 C C . LEU A 1 88 ? -5.563 -1.692 17.006 1.00 72.62 88 LEU A C 1
ATOM 680 O O . LEU A 1 88 ? -6.205 -2.671 17.382 1.00 72.62 88 LEU A O 1
ATOM 684 N N . PRO A 1 89 ? -5.883 -0.454 17.431 1.00 66.75 89 PRO A N 1
ATOM 685 C CA . PRO A 1 89 ? -6.890 -0.215 18.471 1.00 66.75 89 PRO A CA 1
ATOM 686 C C . PRO A 1 89 ? -8.311 -0.676 18.123 1.00 66.75 89 PRO A C 1
ATOM 688 O O . PRO A 1 89 ? -9.139 -0.805 19.021 1.00 66.75 89 PRO A O 1
ATOM 691 N N . LYS A 1 90 ? -8.623 -0.841 16.829 1.00 67.12 90 LYS A N 1
ATOM 692 C CA . LYS A 1 90 ? -9.986 -1.079 16.320 1.00 67.12 90 LYS A CA 1
ATOM 693 C C . LYS A 1 90 ? -10.090 -2.233 15.313 1.00 67.12 90 LYS A C 1
ATOM 695 O O . LYS A 1 90 ? -11.150 -2.417 14.732 1.00 67.12 90 LYS A O 1
ATOM 700 N N . GLY A 1 91 ? -9.027 -3.020 15.128 1.00 74.88 91 GLY A N 1
ATOM 701 C CA . GLY A 1 91 ? -8.941 -4.007 14.043 1.00 74.88 91 GLY A CA 1
ATOM 702 C C . GLY A 1 91 ? -8.549 -3.385 12.695 1.00 74.88 91 GLY A C 1
ATOM 703 O O . GLY A 1 91 ? -8.011 -2.273 12.646 1.00 74.88 91 GLY A O 1
ATOM 704 N N . VAL A 1 92 ? -8.771 -4.119 11.603 1.00 77.19 92 VAL A N 1
ATOM 705 C CA . VAL A 1 92 ? -8.453 -3.693 10.231 1.00 77.19 92 VAL A CA 1
ATOM 706 C C . VAL A 1 92 ? -9.720 -3.238 9.520 1.00 77.19 92 VAL A C 1
ATOM 708 O O . VAL A 1 92 ? -10.660 -3.999 9.318 1.00 77.19 92 VAL A O 1
ATOM 711 N N . GLY A 1 93 ? -9.726 -1.969 9.125 1.00 79.81 93 GLY A N 1
ATOM 712 C CA . GLY A 1 93 ? -10.833 -1.346 8.418 1.00 79.81 93 GLY A CA 1
ATOM 713 C C . GLY A 1 93 ? -10.413 -0.027 7.781 1.00 79.81 93 GLY A C 1
ATOM 714 O O . GLY A 1 93 ? -9.279 0.431 7.938 1.00 79.81 93 GLY A O 1
ATOM 715 N N . SER A 1 94 ? -11.328 0.604 7.047 1.00 81.44 94 SER A N 1
ATOM 716 C CA . SER A 1 94 ? -11.080 1.892 6.377 1.00 81.44 94 SER A CA 1
ATOM 717 C C . SER A 1 94 ? -10.707 3.034 7.329 1.00 81.44 94 SER A C 1
ATOM 719 O O . SER A 1 94 ? -10.113 4.015 6.908 1.00 81.44 94 SER A O 1
ATOM 721 N N . GLU A 1 95 ? -11.039 2.909 8.610 1.00 85.00 95 GLU A N 1
ATOM 722 C CA . GLU A 1 95 ? -10.684 3.828 9.687 1.00 85.00 95 GLU A CA 1
ATOM 723 C C . GLU A 1 95 ? -9.243 3.657 10.181 1.00 85.00 95 GLU A C 1
ATOM 725 O O . GLU A 1 95 ? -8.695 4.569 10.801 1.00 85.00 95 GLU A O 1
ATOM 730 N N . SER A 1 96 ? -8.631 2.501 9.916 1.00 87.50 96 SER A N 1
ATOM 731 C CA . SER A 1 96 ? -7.260 2.191 10.326 1.00 87.50 96 SER A CA 1
ATOM 732 C C . SER A 1 96 ? -6.242 2.804 9.374 1.00 87.50 96 SER A C 1
ATOM 734 O O . SER A 1 96 ? -5.115 3.078 9.783 1.00 87.50 96 SER A O 1
ATOM 736 N N . PHE A 1 97 ? -6.644 3.071 8.131 1.00 92.94 97 PHE A N 1
ATOM 737 C CA . PHE A 1 97 ? -5.782 3.595 7.083 1.00 92.94 97 PHE A CA 1
ATOM 738 C C . PHE A 1 97 ? -6.269 4.950 6.585 1.00 92.94 97 PHE A C 1
ATOM 740 O O . PHE A 1 97 ? -7.458 5.253 6.576 1.00 92.94 97 PHE A O 1
ATOM 747 N N . PHE A 1 98 ? -5.345 5.775 6.116 1.00 94.38 98 PHE A N 1
ATOM 748 C CA . PHE A 1 98 ? -5.682 7.023 5.445 1.00 94.38 98 PHE A CA 1
ATOM 749 C C . PHE A 1 98 ? -4.550 7.449 4.521 1.00 94.38 98 PHE A C 1
ATOM 751 O O . PHE A 1 98 ? -3.401 7.058 4.707 1.00 94.38 98 PHE A O 1
ATOM 758 N N . VAL A 1 99 ? -4.865 8.296 3.545 1.00 96.25 99 VAL A N 1
ATOM 759 C CA . VAL A 1 99 ? -3.856 8.966 2.723 1.00 96.25 99 VAL A CA 1
ATOM 760 C C . VAL A 1 99 ? -3.842 10.441 3.099 1.00 96.25 99 VAL A C 1
ATOM 762 O O . VAL A 1 99 ? -4.882 11.109 3.092 1.00 96.25 99 VAL A O 1
ATOM 765 N N . ASP A 1 100 ? -2.677 10.946 3.498 1.00 95.38 100 ASP A N 1
ATOM 766 C CA . ASP A 1 100 ? -2.541 12.349 3.874 1.00 95.38 100 ASP A CA 1
ATOM 767 C C . ASP A 1 100 ? -2.558 13.283 2.649 1.00 95.38 100 ASP A C 1
ATOM 769 O O . ASP A 1 100 ? -2.592 12.861 1.492 1.00 95.38 100 ASP A O 1
ATOM 773 N N . LYS A 1 101 ? -2.555 14.596 2.898 1.00 94.31 101 LYS A N 1
ATOM 774 C CA . LYS A 1 101 ? -2.614 15.615 1.835 1.00 94.31 101 LYS A CA 1
ATOM 775 C C . LYS A 1 101 ? -1.428 15.583 0.859 1.00 94.31 101 LYS A C 1
ATOM 777 O O . LYS A 1 101 ? -1.524 16.188 -0.200 1.00 94.31 101 LYS A O 1
ATOM 782 N N . ASN A 1 102 ? -0.329 14.927 1.227 1.00 94.88 102 ASN A N 1
ATOM 783 C CA . ASN A 1 102 ? 0.871 14.803 0.408 1.00 94.88 102 ASN A CA 1
ATOM 784 C C . ASN A 1 102 ? 0.918 13.455 -0.340 1.00 94.88 102 ASN A C 1
ATOM 786 O O . ASN A 1 102 ? 1.912 13.180 -1.003 1.00 94.88 102 ASN A O 1
ATOM 790 N N . GLY A 1 103 ? -0.125 12.620 -0.236 1.00 95.69 103 GLY A N 1
ATOM 791 C CA . GLY A 1 103 ? -0.191 11.321 -0.910 1.00 95.69 103 GLY A CA 1
ATOM 792 C C . GLY A 1 103 ? 0.445 10.167 -0.136 1.00 95.69 103 GLY A C 1
ATOM 793 O O . GLY A 1 103 ? 0.544 9.069 -0.676 1.00 95.69 103 GLY A O 1
ATOM 794 N N . PHE A 1 104 ? 0.850 10.366 1.122 1.00 96.81 104 PHE A N 1
ATOM 795 C CA . PHE A 1 104 ? 1.371 9.264 1.930 1.00 96.81 104 PHE A CA 1
ATOM 796 C C . PHE A 1 104 ? 0.229 8.426 2.492 1.00 96.81 104 PHE A C 1
ATOM 798 O O . PHE A 1 104 ? -0.573 8.930 3.283 1.00 96.81 104 PHE A O 1
ATOM 805 N N . LEU A 1 105 ? 0.193 7.150 2.116 1.00 97.00 105 LEU A N 1
ATOM 806 C CA . LEU A 1 105 ? -0.6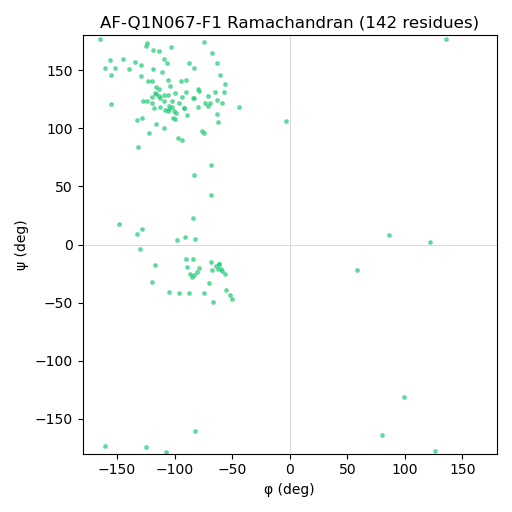28 6.133 2.754 1.00 97.00 105 LEU A CA 1
ATOM 807 C C . LEU A 1 105 ? -0.052 5.815 4.133 1.00 97.00 105 LEU A C 1
ATOM 809 O O . LEU A 1 105 ? 1.136 5.520 4.290 1.00 97.00 105 LEU A O 1
ATOM 813 N N . LYS A 1 106 ? -0.916 5.877 5.141 1.00 94.62 106 LYS A N 1
ATOM 814 C CA . LYS A 1 106 ? -0.573 5.676 6.541 1.00 94.62 106 LYS A CA 1
ATOM 815 C C . LYS A 1 106 ? -1.571 4.764 7.223 1.00 94.62 106 LYS A C 1
ATOM 817 O O . LYS A 1 106 ? -2.726 4.668 6.813 1.00 94.62 106 LYS A O 1
ATOM 822 N N . VAL A 1 107 ? -1.112 4.160 8.309 1.00 91.88 107 VAL A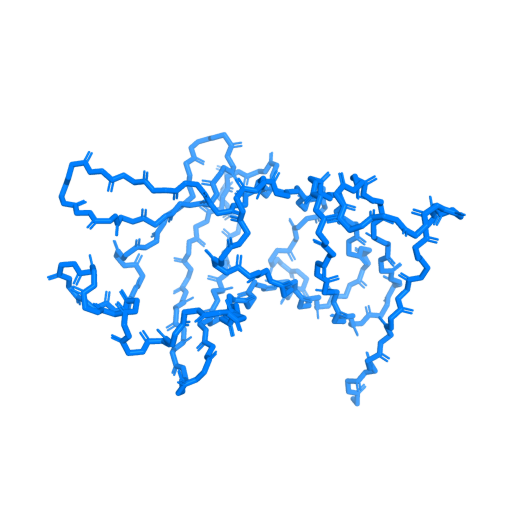 N 1
ATOM 823 C CA . VAL A 1 107 ? -1.920 3.371 9.236 1.00 91.88 107 VAL A CA 1
ATOM 824 C C . VAL A 1 107 ? -1.801 3.938 10.647 1.00 91.88 107 VAL A C 1
ATOM 826 O O . VAL A 1 107 ? -0.716 4.352 11.065 1.00 91.88 107 VAL A O 1
ATOM 829 N N . TYR A 1 108 ? -2.902 3.969 11.392 1.00 89.06 108 TYR A N 1
ATOM 830 C CA . TYR A 1 108 ? -2.891 4.286 12.819 1.00 89.06 108 TYR A CA 1
ATOM 831 C C . TYR A 1 108 ? -2.323 3.112 13.618 1.00 89.06 108 TYR A C 1
ATOM 833 O O . TYR A 1 108 ? -2.870 2.019 13.593 1.00 89.06 108 TYR A O 1
ATOM 841 N N . LEU A 1 109 ? -1.247 3.345 14.370 1.00 83.31 109 LEU A N 1
ATOM 842 C CA . LEU A 1 109 ? -0.729 2.381 15.350 1.00 83.31 109 LEU A CA 1
ATOM 843 C C . LEU A 1 109 ? -1.419 2.541 16.708 1.00 83.31 109 LEU A C 1
ATOM 845 O O . LEU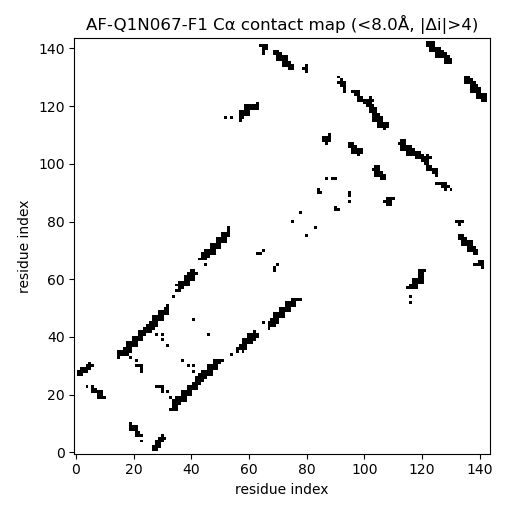 A 1 109 ? -1.453 1.619 17.511 1.00 83.31 109 LEU A O 1
ATOM 849 N N . ASN A 1 110 ? -1.923 3.743 16.987 1.00 81.38 110 ASN A N 1
ATOM 850 C CA . ASN A 1 110 ? -2.832 4.046 18.083 1.00 81.38 110 ASN A CA 1
ATOM 851 C C . ASN A 1 110 ? -3.553 5.377 17.799 1.00 81.38 110 ASN A C 1
ATOM 853 O O . ASN A 1 110 ? -3.394 5.943 16.720 1.00 81.38 110 ASN A O 1
ATOM 857 N N . GLU A 1 111 ? -4.329 5.889 18.758 1.00 79.94 111 GLU A N 1
ATOM 858 C CA . GLU A 1 111 ? -5.079 7.148 18.602 1.00 79.94 111 GLU A CA 1
ATOM 859 C C . GLU A 1 111 ? -4.197 8.372 18.288 1.00 79.94 111 GLU A C 1
ATOM 861 O O . GLU A 1 111 ? -4.680 9.343 17.710 1.00 79.94 111 GLU A O 1
ATOM 866 N N . SER A 1 112 ? -2.907 8.318 18.628 1.00 83.00 112 SER A N 1
ATOM 867 C CA . SER A 1 112 ? -1.973 9.444 18.511 1.00 83.00 112 SER A CA 1
ATOM 868 C C . SER A 1 112 ? -0.823 9.198 17.532 1.00 83.00 112 SER A C 1
ATOM 870 O O . SER A 1 112 ? -0.171 10.150 17.108 1.00 83.00 112 SER A O 1
ATOM 872 N 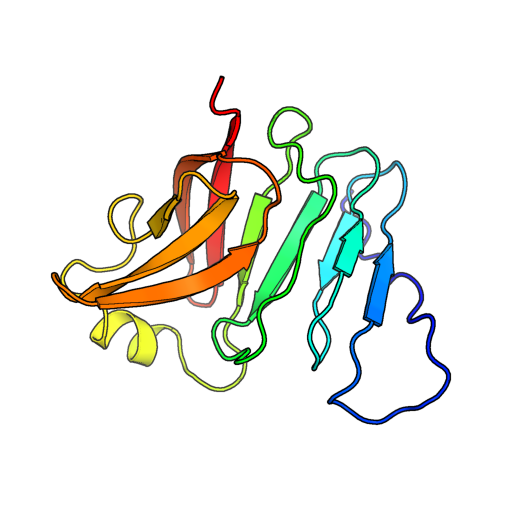N . ASN A 1 113 ? -0.558 7.943 17.161 1.00 87.75 113 ASN A N 1
ATOM 873 C CA . ASN A 1 113 ? 0.604 7.552 16.367 1.00 87.75 113 ASN A CA 1
ATOM 874 C C . ASN A 1 113 ? 0.193 6.905 15.052 1.00 87.75 113 ASN A C 1
ATOM 876 O O . ASN A 1 113 ? -0.704 6.064 14.997 1.00 87.75 113 ASN A O 1
ATOM 880 N N . THR A 1 114 ? 0.932 7.243 14.000 1.00 92.19 114 THR A N 1
ATOM 881 C CA . THR A 1 114 ? 0.749 6.679 12.663 1.00 92.19 114 THR A CA 1
ATOM 882 C C . THR A 1 114 ? 2.077 6.178 12.122 1.00 92.19 114 THR A C 1
ATOM 884 O O . THR A 1 114 ? 3.137 6.666 12.518 1.00 92.19 114 THR A O 1
ATOM 887 N N . ARG A 1 115 ? 2.016 5.209 11.213 1.00 91.06 115 ARG A N 1
ATOM 888 C CA . ARG A 1 115 ? 3.149 4.767 10.402 1.00 91.06 115 ARG A CA 1
ATOM 889 C C . ARG A 1 115 ? 2.849 5.059 8.942 1.00 91.06 115 ARG A C 1
ATOM 891 O O . ARG A 1 115 ? 1.745 4.781 8.483 1.00 91.06 115 ARG A O 1
ATOM 898 N N . THR A 1 116 ? 3.832 5.596 8.231 1.00 95.06 116 THR A N 1
ATOM 899 C CA . THR A 1 116 ? 3.785 5.690 6.770 1.00 95.06 116 THR A CA 1
ATOM 900 C C . THR A 1 116 ? 4.137 4.342 6.168 1.00 95.06 116 THR A C 1
ATOM 902 O O . THR A 1 116 ? 5.113 3.732 6.594 1.00 95.06 116 THR A O 1
ATOM 905 N N . LEU A 1 117 ? 3.326 3.898 5.214 1.00 94.31 117 LEU A N 1
ATOM 906 C CA . LEU A 1 117 ? 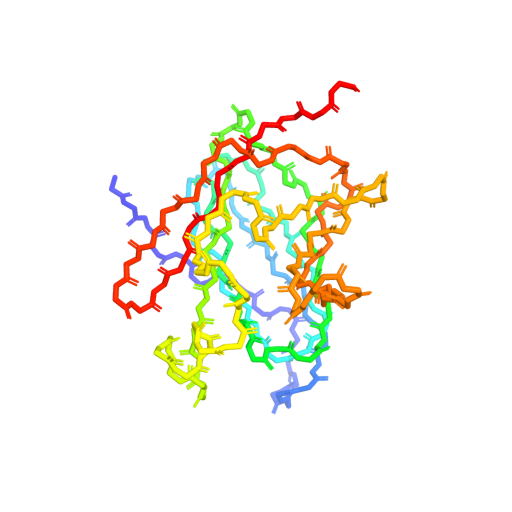3.518 2.637 4.503 1.00 94.31 117 LEU A CA 1
ATOM 907 C C . LEU A 1 117 ? 4.052 2.874 3.093 1.00 94.31 117 LEU A C 1
ATOM 909 O O . LEU A 1 117 ? 4.912 2.144 2.637 1.00 94.31 117 LEU A O 1
ATOM 913 N N . LEU A 1 118 ? 3.535 3.896 2.408 1.00 96.81 118 LEU A N 1
ATOM 914 C CA . LEU A 1 118 ? 3.768 4.070 0.979 1.00 96.81 118 LEU A CA 1
ATOM 915 C C . LEU A 1 118 ? 3.495 5.512 0.552 1.00 96.81 118 LEU A C 1
ATOM 917 O O . LEU A 1 118 ? 2.658 6.199 1.147 1.00 96.81 118 LEU A O 1
ATOM 921 N N . ASN A 1 119 ? 4.161 5.971 -0.501 1.00 97.50 119 ASN A N 1
ATOM 922 C CA . ASN A 1 119 ? 3.865 7.238 -1.157 1.00 97.50 119 ASN A CA 1
ATOM 923 C C . ASN A 1 119 ? 3.154 7.017 -2.500 1.00 97.50 119 ASN A C 1
ATOM 925 O O . ASN A 1 119 ? 3.758 6.523 -3.443 1.00 97.50 119 ASN A O 1
ATOM 929 N N . LEU A 1 120 ? 1.899 7.452 -2.617 1.00 97.12 120 LEU A N 1
ATOM 930 C CA . LEU A 1 120 ? 1.100 7.353 -3.847 1.00 97.12 120 LEU A CA 1
ATOM 931 C C . LEU A 1 120 ? 1.232 8.587 -4.759 1.00 97.12 120 LEU A C 1
ATOM 933 O O . LEU A 1 120 ? 0.462 8.736 -5.705 1.00 97.12 120 LEU A O 1
ATOM 937 N N . LYS A 1 121 ? 2.134 9.530 -4.428 1.00 95.50 121 LYS A N 1
ATOM 938 C CA . LYS A 1 121 ? 2.380 10.843 -5.074 1.00 95.50 121 LYS A CA 1
ATOM 939 C C . LYS A 1 121 ? 1.202 11.818 -5.137 1.00 95.50 121 LYS A C 1
ATOM 941 O O . LYS A 1 121 ? 1.421 13.021 -5.277 1.00 95.50 121 LYS A O 1
ATOM 946 N N . LYS A 1 122 ? -0.028 11.330 -5.039 1.00 92.38 122 LYS A N 1
ATOM 947 C CA . LYS A 1 122 ? -1.273 12.090 -5.096 1.00 92.38 122 LYS A CA 1
ATOM 948 C C . LYS A 1 122 ? -2.141 11.711 -3.899 1.00 92.38 122 LYS A C 1
ATOM 950 O O . LYS A 1 122 ? -2.133 10.553 -3.478 1.00 92.38 122 LYS A O 1
ATOM 955 N N . PRO A 1 123 ? -2.898 12.659 -3.328 1.00 91.62 123 PRO A N 1
ATOM 956 C CA . PRO A 1 123 ? -3.844 12.330 -2.279 1.00 91.62 123 PRO A CA 1
ATOM 957 C C . PRO A 1 123 ? -4.949 11.427 -2.841 1.00 91.62 123 PRO A C 1
ATOM 959 O O . PRO A 1 123 ? -5.568 11.737 -3.856 1.00 91.62 123 PRO A O 1
ATOM 962 N N . GLN A 1 124 ? -5.222 10.331 -2.143 1.00 94.81 124 GLN A N 1
ATOM 963 C CA . GLN A 1 124 ? -6.288 9.388 -2.473 1.00 94.81 124 GLN A CA 1
ATOM 964 C C . GLN A 1 124 ? -7.306 9.326 -1.331 1.00 94.81 124 GLN A C 1
ATOM 966 O O . GLN A 1 124 ? -7.071 9.826 -0.227 1.00 94.81 124 GLN A O 1
ATOM 971 N N . VAL A 1 125 ? -8.460 8.720 -1.584 1.00 94.06 125 VAL A N 1
ATOM 972 C CA . VAL A 1 125 ? -9.414 8.337 -0.538 1.00 94.06 125 VAL A CA 1
ATOM 973 C C . VAL A 1 125 ? -9.545 6.827 -0.547 1.00 94.06 125 VAL A C 1
ATOM 975 O O . VAL A 1 125 ? -9.778 6.243 -1.600 1.00 94.06 125 VAL A O 1
ATOM 978 N N . ILE A 1 126 ? -9.432 6.201 0.621 1.00 94.44 126 ILE A N 1
ATOM 979 C CA . ILE A 1 126 ? -9.677 4.765 0.763 1.00 94.44 126 ILE A CA 1
ATOM 980 C C . ILE A 1 126 ? -11.175 4.527 0.610 1.00 94.44 126 ILE A C 1
ATOM 982 O O . ILE A 1 126 ? -11.988 5.084 1.347 1.00 94.44 126 ILE A O 1
ATOM 986 N N . LEU A 1 127 ? -11.530 3.741 -0.398 1.00 93.69 127 LEU A N 1
ATOM 987 C CA . LEU A 1 127 ? -12.899 3.363 -0.714 1.00 93.69 127 LEU A CA 1
ATOM 988 C C . LEU A 1 127 ? -13.308 2.112 0.061 1.00 93.69 127 LEU A C 1
ATOM 990 O O . LEU A 1 127 ? -14.435 2.027 0.546 1.00 93.69 127 LEU A O 1
ATOM 994 N N . LYS A 1 128 ? -12.400 1.138 0.150 1.00 94.69 128 LYS A N 1
ATOM 995 C CA . LYS A 1 128 ? -12.666 -0.165 0.749 1.00 94.69 128 LYS A CA 1
ATOM 996 C C . LYS A 1 128 ? -11.370 -0.786 1.255 1.00 94.69 128 LYS A C 1
ATOM 998 O O . LYS A 1 128 ? -10.321 -0.623 0.639 1.00 94.69 128 LYS A O 1
ATOM 1003 N N . VAL A 1 129 ? -11.483 -1.513 2.358 1.00 94.69 129 VAL A N 1
ATOM 1004 C CA . VAL A 1 129 ? -10.434 -2.380 2.893 1.00 94.69 129 VAL A CA 1
ATOM 1005 C C . VAL A 1 129 ? -10.999 -3.791 2.918 1.00 94.69 129 VAL A C 1
ATOM 1007 O O . VAL A 1 129 ? -12.102 -3.996 3.426 1.00 94.69 129 VAL A O 1
ATOM 1010 N N . GLU A 1 130 ? -10.285 -4.739 2.324 1.00 93.75 130 GLU A N 1
ATOM 1011 C CA . GLU A 1 130 ? -10.586 -6.164 2.433 1.00 93.75 130 GLU A CA 1
ATOM 1012 C C . GLU A 1 130 ? -9.468 -6.848 3.203 1.00 93.75 130 GLU A C 1
ATOM 1014 O O . GLU A 1 130 ? -8.296 -6.710 2.862 1.00 93.75 130 GLU A O 1
ATOM 1019 N N . GLU A 1 131 ? -9.838 -7.592 4.232 1.00 88.94 131 GLU A N 1
ATOM 1020 C CA . GLU A 1 131 ? -8.918 -8.414 5.004 1.00 88.94 131 GLU A CA 1
ATOM 1021 C C . GLU A 1 131 ? -9.104 -9.880 4.608 1.00 88.94 131 GLU A C 1
ATOM 1023 O O . GLU A 1 131 ? -10.228 -10.367 4.460 1.00 88.94 131 GLU A O 1
ATOM 1028 N N . THR A 1 132 ? -7.988 -10.575 4.435 1.00 84.00 132 THR A N 1
ATOM 1029 C CA . THR A 1 132 ? -7.909 -12.034 4.325 1.00 84.00 132 THR A CA 1
ATOM 1030 C C . THR A 1 132 ? -6.952 -12.552 5.395 1.00 84.00 132 THR A C 1
ATOM 1032 O O . THR A 1 132 ? -6.260 -11.755 6.020 1.00 84.00 132 THR A O 1
ATOM 1035 N N . ASP A 1 133 ? -6.840 -13.871 5.559 1.00 76.31 133 ASP A N 1
ATOM 1036 C CA . ASP A 1 133 ? -5.986 -14.478 6.594 1.00 76.31 133 ASP A CA 1
ATOM 1037 C C . ASP A 1 133 ? -4.506 -14.045 6.531 1.00 76.31 133 ASP A C 1
ATOM 1039 O O . ASP A 1 133 ? -3.818 -14.073 7.549 1.00 76.31 133 ASP A O 1
ATOM 1043 N N . ASN A 1 134 ? -4.011 -13.635 5.355 1.00 81.69 134 ASN A N 1
ATOM 1044 C CA . ASN A 1 134 ? -2.591 -13.341 5.138 1.00 81.69 134 ASN A CA 1
ATOM 1045 C C . ASN A 1 134 ? -2.312 -11.985 4.479 1.00 81.69 134 ASN A C 1
ATOM 1047 O O . ASN A 1 134 ? -1.147 -11.663 4.270 1.00 81.69 134 ASN A O 1
ATOM 1051 N N . GLU A 1 135 ? -3.330 -11.218 4.086 1.00 90.25 135 GLU A N 1
ATOM 1052 C CA . GLU A 1 135 ? -3.156 -10.001 3.279 1.00 90.25 135 GLU A CA 1
ATOM 1053 C C . GLU A 1 135 ? -4.278 -8.995 3.536 1.00 90.25 135 GLU A C 1
ATOM 1055 O O . GLU A 1 135 ? -5.418 -9.380 3.814 1.00 90.25 135 GLU A O 1
ATOM 1060 N N . ILE A 1 136 ? -3.966 -7.708 3.366 1.00 92.25 136 ILE A N 1
ATOM 1061 C CA . ILE A 1 136 ? -4.945 -6.615 3.416 1.00 92.25 136 ILE A CA 1
ATOM 1062 C C . ILE A 1 136 ? -4.942 -5.893 2.075 1.00 92.25 136 ILE A C 1
ATOM 1064 O O . ILE A 1 136 ? -3.921 -5.346 1.672 1.00 92.25 136 ILE A O 1
ATOM 1068 N N . ARG A 1 137 ? -6.090 -5.829 1.406 1.00 95.69 137 ARG A N 1
ATOM 1069 C CA . ARG A 1 137 ? -6.253 -5.090 0.152 1.00 95.69 137 ARG A CA 1
ATOM 1070 C C . ARG A 1 137 ? -6.905 -3.747 0.405 1.00 95.69 137 ARG A C 1
ATOM 1072 O O . ARG A 1 137 ? -7.943 -3.654 1.062 1.00 95.69 137 ARG A O 1
ATOM 1079 N N . LEU A 1 138 ? -6.299 -2.707 -0.142 1.00 97.38 138 LEU A N 1
ATOM 1080 C CA . LEU A 1 138 ? -6.746 -1.330 -0.051 1.00 97.38 138 LEU A CA 1
ATOM 1081 C C . LEU A 1 138 ? -7.178 -0.870 -1.437 1.00 97.38 138 LEU A C 1
ATOM 1083 O O . LEU A 1 138 ? -6.378 -0.816 -2.368 1.00 97.38 138 LEU A O 1
ATOM 1087 N N . TYR A 1 139 ? -8.450 -0.510 -1.549 1.00 97.19 139 TYR A N 1
ATOM 1088 C CA . TYR A 1 139 ? -9.033 0.054 -2.757 1.00 97.19 139 TYR A CA 1
ATOM 1089 C C . TYR A 1 139 ? -9.259 1.540 -2.555 1.00 97.19 139 TYR A C 1
ATOM 1091 O O . TYR A 1 139 ? -9.694 1.978 -1.483 1.00 97.19 139 TYR A O 1
ATOM 1099 N N . PHE A 1 140 ? -9.009 2.316 -3.599 1.00 96.62 140 PHE A N 1
ATOM 1100 C CA . PHE A 1 140 ? -8.977 3.767 -3.517 1.00 96.62 140 PHE A CA 1
ATOM 1101 C C . PHE A 1 140 ? -9.935 4.409 -4.515 1.00 96.62 140 PHE A C 1
ATOM 1103 O O . PHE A 1 140 ? -10.504 3.768 -5.393 1.00 96.62 140 PHE A O 1
ATOM 1110 N N . ARG A 1 141 ? -10.102 5.717 -4.367 1.00 95.00 141 ARG A N 1
ATOM 1111 C CA . ARG A 1 141 ? -10.610 6.611 -5.400 1.00 95.00 141 ARG A CA 1
ATOM 1112 C C . ARG A 1 141 ? -9.823 7.914 -5.367 1.00 95.00 141 ARG A C 1
ATOM 1114 O O . ARG A 1 141 ? -9.422 8.364 -4.287 1.00 95.00 141 ARG A O 1
ATOM 1121 N N . SER A 1 142 ? -9.716 8.551 -6.525 1.00 90.00 142 SER A N 1
ATOM 1122 C CA . SER A 1 142 ? -9.090 9.863 -6.672 1.00 90.00 142 SER A CA 1
ATOM 1123 C C . SER A 1 142 ? -9.757 10.917 -5.781 1.00 90.00 142 SER A C 1
ATOM 1125 O O . SER A 1 142 ? -10.989 11.035 -5.716 1.00 90.00 142 SER A O 1
ATOM 1127 N N . ARG A 1 143 ? -8.930 11.673 -5.048 1.00 81.06 143 ARG A N 1
ATOM 1128 C CA . ARG A 1 143 ? -9.355 12.866 -4.311 1.00 81.06 143 ARG A CA 1
ATOM 1129 C C . ARG A 1 143 ? -9.216 14.054 -5.262 1.00 81.06 143 ARG A C 1
ATOM 1131 O O . ARG A 1 143 ? -8.099 14.374 -5.651 1.00 81.06 143 ARG A O 1
ATOM 1138 N N . PHE A 1 144 ? -10.352 14.626 -5.667 1.00 62.72 144 PHE A N 1
ATOM 1139 C CA . PHE A 1 144 ? -10.418 15.795 -6.553 1.00 62.72 144 PHE A CA 1
ATOM 1140 C C . PHE A 1 144 ? -9.547 16.954 -6.059 1.00 62.72 144 PHE A C 1
ATOM 1142 O O . PHE A 1 144 ? -9.543 17.190 -4.824 1.00 62.72 144 PHE A O 1
#

Radius of gyration: 14.7 Å; Cα contacts (8 Å, |Δi|>4): 349; chains: 1; bounding box: 37×30×39 Å

Secondary structure (DSSP, 8-state):
-----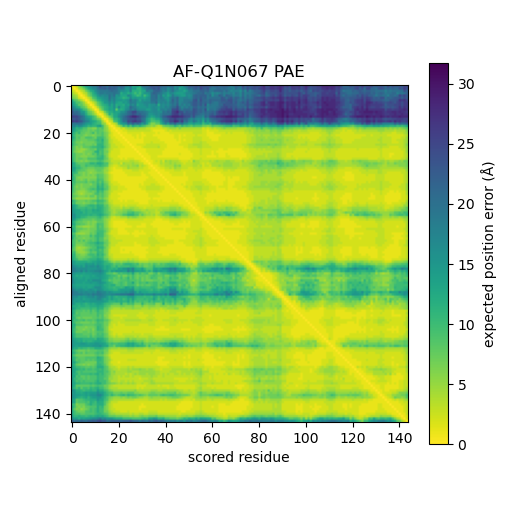------S---TT---EEE--SS--EEE--SSS-EEE--SS--EEEEETT--S--EESS--TTTT-EEEEE-SSS-HHHHHTTSTT-SSTTTEEE-TTSEEEEESSSS-EEEEEE-SS-EEEEEEEE-SS-EEEEEEE--

pLDDT: mean 84.58, std 14.85, range [40.78, 98.06]

Mean predicted aligned error: 6.57 Å

Organism: NCBI:txid207949

InterPro domains:
  IPR011049 Serralysin-like metalloprotease, C-terminal [G3DSA:2.150.10.10] (14-134)
  IPR011049 Serralysin-like metalloprotease, C-terminal [SSF51120] (18-79)

Sequence (144 aa):
MVRLIIVLIFNIYSSALVADTILGTPEDDVLVESAGQDVFVGGLGADEFRISIDNIEIDTISDFAPEQGDFVTLTFSDMSLEKWLQRLPKGVGSESFFVDKNGFLKVYLNESNTRTLLNLKKPQVILKVEETDNEIRLYFRSRF

Nearest PDB structures (foldseek):
  3hb2-assembly1_P  TM=3.456E-01  e=1.038E-01  Dickeya chrysanthemi
  1k7g-assembly1_A  TM=3.456E-01  e=1.451E-01  Dickeya chrysanthemi
  2z8z-assembly1_A  TM=3.855E-01  e=5.539E-01  Pseudomonas sp. MIS38
  2zvd-assembly1_C  TM=4.321E-01  e=1.024E+00  Pseudomonas sp. MIS38
  7usl-assembly1_C  TM=3.887E-01  e=6.831E+00  Bordetella pertussis

Solvent-accessible surface area (backbone atoms only — not comparable to full-atom values): 8041 Å² total; per-residue (Å²): 132,88,52,84,50,87,51,66,78,79,63,98,65,96,52,83,67,48,60,44,54,40,49,54,43,75,51,49,32,44,47,69,70,73,47,34,51,31,38,37,37,52,73,39,45,43,28,38,41,38,41,52,73,71,57,86,48,64,29,31,33,71,63,72,41,38,89,58,52,26,32,40,32,39,35,58,83,84,58,55,54,73,67,54,46,75,49,29,88,84,48,91,45,62,87,34,43,49,40,40,92,73,5,38,32,31,36,46,54,42,101,87,43,71,46,80,61,34,31,38,69,46,36,43,37,76,72,46,57,48,79,56,93,69,40,39,38,41,35,47,36,80,54,130

Foldseek 3Di:
DADADQDDFPDPDPDQADETEGEADQEAYEYEDTRYQYEYEHHAAQYEYEFEPPHPHAHEDDHADLVRNYKYKYFHDPDFPVNQQVQQPPGDWLVQWAQDQQQFIWGDSDPPDIDTGYHHRHGWHFPTWDDDRTIIMTRTHHDD